Protein AF-A0A1T5F2Q4-F1 (afdb_monomer_lite)

Structure (mmCIF, N/CA/C/O backbone):
data_AF-A0A1T5F2Q4-F1
#
_entry.id   AF-A0A1T5F2Q4-F1
#
loop_
_atom_site.group_PDB
_atom_site.id
_atom_site.type_symbol
_atom_site.label_atom_id
_atom_site.label_alt_id
_atom_site.label_comp_id
_atom_site.label_asym_id
_atom_site.label_entity_id
_atom_site.label_seq_id
_atom_site.pdbx_PDB_ins_code
_atom_site.Cartn_x
_atom_site.Cartn_y
_atom_site.Cartn_z
_atom_site.occupancy
_atom_site.B_iso_or_equiv
_atom_site.auth_seq_id
_atom_site.auth_comp_id
_atom_site.auth_asym_id
_atom_site.auth_atom_id
_atom_site.pdbx_PDB_model_num
ATOM 1 N N . MET A 1 1 ? -13.639 -7.316 -11.086 1.00 86.00 1 MET A N 1
ATOM 2 C CA . MET A 1 1 ? -12.557 -6.828 -10.204 1.00 86.00 1 MET A CA 1
ATOM 3 C C . MET A 1 1 ? -11.264 -6.946 -10.985 1.00 86.00 1 MET A C 1
ATOM 5 O O . MET A 1 1 ? -11.076 -7.978 -11.618 1.00 86.00 1 MET A O 1
ATOM 9 N N . ILE A 1 2 ? -10.449 -5.894 -11.042 1.00 94.12 2 ILE A N 1
ATOM 10 C CA . ILE A 1 2 ? -9.200 -5.897 -11.820 1.00 94.12 2 ILE A CA 1
ATOM 11 C C . ILE A 1 2 ? -8.154 -6.670 -11.023 1.00 94.12 2 ILE A C 1
ATOM 13 O O . ILE A 1 2 ? -7.828 -6.261 -9.924 1.00 94.12 2 ILE A O 1
ATOM 17 N N . THR A 1 3 ? -7.625 -7.772 -11.545 1.00 97.88 3 THR A N 1
ATOM 18 C CA . THR A 1 3 ? -6.619 -8.584 -10.830 1.00 97.88 3 THR A CA 1
ATOM 19 C C . THR A 1 3 ? -5.196 -8.347 -11.320 1.00 97.88 3 THR A C 1
ATOM 21 O O . THR A 1 3 ? -4.250 -8.806 -10.692 1.00 97.88 3 THR A O 1
ATOM 24 N N . SER A 1 4 ? -5.037 -7.655 -12.447 1.00 97.94 4 SER A N 1
ATOM 25 C CA . SER A 1 4 ? -3.752 -7.254 -13.014 1.00 97.94 4 SER A CA 1
ATOM 26 C C . SER A 1 4 ? -3.949 -6.175 -14.082 1.00 97.94 4 SER A C 1
ATOM 28 O O . SER A 1 4 ? -5.055 -5.980 -14.592 1.00 97.94 4 SER A O 1
ATOM 30 N N . ALA A 1 5 ? -2.876 -5.467 -14.427 1.00 97.38 5 ALA A N 1
ATOM 31 C CA . ALA A 1 5 ? -2.838 -4.498 -15.514 1.00 97.38 5 ALA A CA 1
ATOM 32 C C . ALA A 1 5 ? -1.461 -4.496 -16.194 1.00 97.38 5 ALA A C 1
ATOM 34 O O . ALA A 1 5 ? -0.425 -4.551 -15.530 1.00 97.38 5 ALA A O 1
ATOM 35 N N . ASN A 1 6 ? -1.452 -4.391 -17.523 1.00 96.81 6 ASN A N 1
ATOM 36 C CA . ASN A 1 6 ? -0.228 -4.258 -18.310 1.00 96.81 6 ASN A CA 1
ATOM 37 C C . ASN A 1 6 ? 0.036 -2.790 -18.646 1.00 96.81 6 ASN A C 1
ATOM 39 O O . ASN A 1 6 ? -0.894 -2.045 -18.956 1.00 96.81 6 ASN A O 1
ATOM 43 N N . TYR A 1 7 ? 1.310 -2.408 -18.655 1.00 97.00 7 TYR A N 1
ATOM 44 C CA . TYR A 1 7 ? 1.752 -1.150 -19.241 1.00 97.00 7 TYR A CA 1
ATOM 45 C C . TYR A 1 7 ? 2.145 -1.390 -20.699 1.00 97.00 7 TYR A C 1
ATOM 47 O O . TYR A 1 7 ? 2.853 -2.357 -20.986 1.00 97.00 7 TYR A O 1
ATOM 55 N N . LEU A 1 8 ? 1.676 -0.540 -21.615 1.00 96.81 8 LEU A N 1
ATOM 56 C CA . LEU A 1 8 ? 2.046 -0.617 -23.026 1.00 96.81 8 LEU A CA 1
ATOM 57 C C . LEU A 1 8 ? 3.053 0.479 -23.361 1.00 96.81 8 LEU A C 1
ATOM 59 O O . LEU A 1 8 ? 2.794 1.659 -23.141 1.00 96.81 8 LEU A O 1
ATOM 63 N N . GLU A 1 9 ? 4.166 0.083 -23.958 1.00 95.81 9 GLU A N 1
ATOM 64 C CA . GLU A 1 9 ? 5.194 0.970 -24.483 1.00 95.81 9 GLU A CA 1
ATOM 65 C C . GLU A 1 9 ? 5.284 0.732 -25.990 1.00 95.81 9 GLU A C 1
ATOM 67 O O . GLU A 1 9 ? 5.532 -0.386 -26.439 1.00 95.81 9 GLU A O 1
ATOM 72 N N . ASN A 1 10 ? 4.978 1.761 -26.787 1.00 95.75 10 ASN A N 1
ATOM 73 C CA . ASN A 1 10 ? 4.864 1.653 -28.249 1.00 95.75 10 ASN A CA 1
ATOM 74 C C . ASN A 1 10 ? 3.917 0.526 -28.714 1.00 95.75 10 ASN A C 1
ATOM 76 O O . ASN A 1 10 ? 4.163 -0.142 -29.715 1.00 95.75 10 ASN A O 1
ATOM 80 N N . GLY A 1 11 ? 2.832 0.302 -27.965 1.00 95.56 11 GLY A N 1
ATOM 81 C CA . GLY A 1 11 ? 1.827 -0.721 -28.269 1.00 95.56 11 GLY A CA 1
ATOM 82 C C . GLY A 1 11 ? 2.195 -2.146 -27.841 1.00 95.56 11 GLY A C 1
ATOM 83 O O . GLY A 1 11 ? 1.397 -3.055 -28.057 1.00 95.56 11 GLY A O 1
ATOM 84 N N . LEU A 1 12 ? 3.353 -2.355 -27.208 1.00 97.00 12 LEU A N 1
ATOM 85 C CA . LEU A 1 12 ? 3.793 -3.659 -26.709 1.00 97.00 12 LEU A CA 1
ATOM 86 C C . LEU A 1 12 ? 3.781 -3.698 -25.182 1.00 97.00 12 LEU A C 1
ATOM 88 O O . LEU A 1 12 ? 4.095 -2.709 -24.524 1.00 97.00 12 LEU A O 1
ATOM 92 N N . ALA A 1 13 ? 3.431 -4.852 -24.613 1.00 96.38 13 ALA A N 1
ATOM 93 C CA . ALA A 1 13 ? 3.464 -5.043 -23.169 1.00 96.38 13 ALA A CA 1
ATOM 94 C C . ALA A 1 13 ? 4.893 -4.884 -22.632 1.00 96.38 13 ALA A C 1
ATOM 96 O O . ALA A 1 13 ? 5.833 -5.507 -23.124 1.00 96.38 13 ALA A O 1
ATOM 97 N N . SER A 1 14 ? 5.029 -4.062 -21.600 1.00 96.88 14 SER A N 1
ATOM 98 C CA . SER A 1 14 ? 6.282 -3.738 -20.932 1.00 96.88 14 SER A CA 1
ATOM 99 C C . SER A 1 14 ? 6.152 -3.996 -19.433 1.00 96.88 14 SER A C 1
ATOM 101 O O . SER A 1 14 ? 5.071 -3.911 -18.843 1.00 96.88 14 SER A O 1
ATOM 103 N N . ASN A 1 15 ? 7.279 -4.318 -18.801 1.00 96.12 15 ASN A N 1
ATOM 104 C CA . ASN A 1 15 ? 7.347 -4.545 -17.361 1.00 96.12 15 ASN A CA 1
ATOM 105 C C . ASN A 1 15 ? 7.472 -3.242 -16.554 1.00 96.12 15 ASN A C 1
ATOM 107 O O . ASN A 1 15 ? 7.348 -3.293 -15.336 1.00 96.12 15 ASN A O 1
ATOM 111 N N . ASN A 1 16 ? 7.698 -2.094 -17.200 1.00 95.06 16 ASN A N 1
ATOM 112 C CA . ASN A 1 16 ? 8.140 -0.873 -16.522 1.00 95.06 16 ASN A CA 1
ATOM 113 C C . ASN A 1 16 ? 7.153 -0.352 -15.464 1.00 95.06 16 ASN A C 1
ATOM 115 O O . ASN A 1 16 ? 7.565 0.124 -14.415 1.00 95.06 16 ASN A O 1
ATOM 119 N N . TYR A 1 17 ? 5.852 -0.490 -15.710 1.00 96.62 17 TYR A N 1
ATOM 120 C CA . TYR A 1 17 ? 4.809 0.039 -14.824 1.00 96.62 17 TYR A CA 1
ATOM 121 C C . TYR A 1 17 ? 3.608 -0.901 -14.705 1.00 96.62 17 TYR A C 1
ATOM 123 O O . TYR A 1 17 ? 2.463 -0.470 -14.557 1.00 96.62 17 TYR A O 1
ATOM 131 N N . LYS A 1 18 ? 3.840 -2.207 -14.859 1.00 97.81 18 LYS A N 1
ATOM 132 C CA . LYS A 1 18 ? 2.765 -3.198 -14.772 1.00 97.81 18 LYS A CA 1
ATOM 133 C C . LYS A 1 18 ? 2.275 -3.364 -13.329 1.00 97.81 18 LYS A C 1
ATOM 135 O O . LYS A 1 18 ? 3.002 -3.129 -12.366 1.00 97.81 18 LYS A O 1
ATOM 140 N N . VAL A 1 19 ? 1.052 -3.859 -13.198 1.00 98.25 19 VAL A N 1
ATOM 141 C CA . VAL A 1 19 ? 0.456 -4.312 -11.939 1.00 98.25 19 VAL A CA 1
ATOM 142 C C . VAL A 1 19 ? 0.208 -5.809 -12.093 1.00 98.25 19 VAL A C 1
ATOM 144 O O . VAL A 1 19 ? -0.820 -6.199 -12.649 1.00 98.25 19 VAL A O 1
ATOM 147 N N . PRO A 1 20 ? 1.163 -6.675 -11.720 1.00 97.81 20 PRO A N 1
ATOM 148 C CA . PRO A 1 20 ? 1.046 -8.100 -12.009 1.00 97.81 20 PRO A CA 1
ATOM 149 C C . PRO A 1 20 ? -0.021 -8.798 -11.160 1.00 97.81 20 PRO A C 1
ATOM 151 O O . PRO A 1 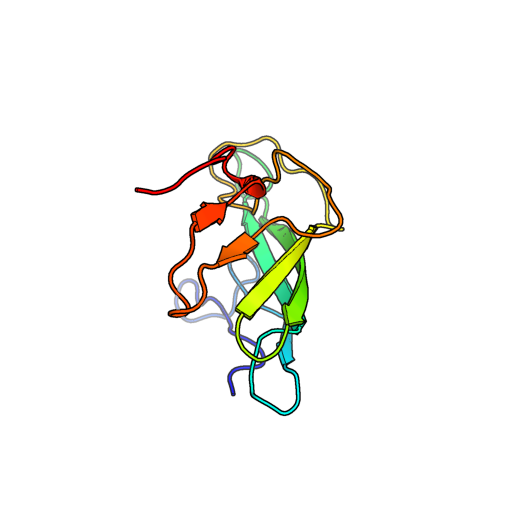20 ? -0.544 -9.820 -11.600 1.00 97.81 20 PRO A O 1
ATOM 154 N N . SER A 1 21 ? -0.352 -8.269 -9.976 1.00 98.12 21 SER A N 1
ATOM 155 C CA . SER A 1 21 ? -1.291 -8.912 -9.057 1.00 98.12 21 SER A CA 1
ATOM 156 C C . SER A 1 21 ? -2.035 -7.912 -8.174 1.00 98.12 21 SER A C 1
ATOM 158 O O . SER A 1 21 ? -1.427 -7.056 -7.529 1.00 98.12 21 SER A O 1
ATOM 160 N N . ILE A 1 22 ? -3.356 -8.076 -8.115 1.00 98.69 22 ILE A N 1
ATOM 161 C CA . ILE A 1 22 ? -4.251 -7.492 -7.118 1.00 98.69 22 ILE A CA 1
ATOM 162 C C . ILE A 1 22 ? -5.163 -8.606 -6.607 1.00 98.69 22 ILE A C 1
ATOM 164 O O . ILE A 1 22 ? -5.801 -9.308 -7.399 1.00 98.69 22 ILE A O 1
ATOM 168 N N . THR A 1 23 ? -5.257 -8.756 -5.289 1.00 98.50 23 THR A N 1
ATOM 169 C CA . THR A 1 23 ? -6.214 -9.672 -4.659 1.00 98.50 23 THR A CA 1
ATOM 170 C C . THR A 1 23 ? -7.215 -8.909 -3.814 1.00 98.50 23 THR A C 1
ATOM 172 O O . THR A 1 23 ? -6.943 -7.796 -3.366 1.00 98.50 23 THR A O 1
ATOM 175 N N . TYR A 1 24 ? -8.379 -9.515 -3.593 1.00 98.44 24 TYR A N 1
ATOM 176 C CA . TYR A 1 24 ? -9.483 -8.891 -2.878 1.00 98.44 24 TYR A CA 1
ATOM 177 C C . TYR A 1 24 ? -10.080 -9.831 -1.836 1.00 98.44 24 TYR A C 1
ATOM 179 O O . TYR A 1 24 ? -10.000 -11.057 -1.964 1.00 98.44 24 TYR A O 1
ATOM 187 N N . ASP A 1 25 ? -10.701 -9.258 -0.811 1.00 96.94 25 ASP A N 1
ATOM 188 C CA . ASP A 1 25 ? -11.591 -9.990 0.080 1.00 96.94 25 ASP A CA 1
ATOM 189 C C . ASP A 1 25 ? -12.983 -10.188 -0.562 1.00 96.94 25 ASP A C 1
ATOM 191 O O . ASP A 1 25 ? -13.239 -9.796 -1.703 1.00 96.94 25 ASP A O 1
ATOM 195 N N . LYS A 1 26 ? -13.904 -10.825 0.171 1.00 95.31 26 LYS A N 1
ATOM 196 C CA . LYS A 1 26 ? -15.272 -11.085 -0.313 1.00 95.31 26 LYS A CA 1
ATOM 197 C C . LYS A 1 26 ? -16.155 -9.831 -0.381 1.00 95.31 26 LYS A C 1
ATOM 199 O O . LYS A 1 26 ? -17.183 -9.877 -1.050 1.00 95.31 26 LYS A O 1
ATOM 204 N N . HIS A 1 27 ? -15.779 -8.750 0.301 1.00 94.81 27 HIS A N 1
ATOM 205 C CA . HIS A 1 27 ? -16.461 -7.451 0.243 1.00 94.81 27 HIS A CA 1
ATOM 206 C C . HIS A 1 27 ? -15.910 -6.563 -0.879 1.00 94.81 27 HIS A C 1
ATOM 208 O O . HIS A 1 27 ? -16.529 -5.571 -1.251 1.00 94.81 27 HIS A O 1
ATOM 214 N N . GLY A 1 28 ? -14.779 -6.959 -1.456 1.00 96.69 28 GLY A N 1
ATOM 215 C CA . GLY A 1 28 ? -14.116 -6.296 -2.555 1.00 96.69 28 GLY A CA 1
ATOM 216 C C . GLY A 1 28 ? -13.063 -5.272 -2.147 1.00 96.69 28 GLY A C 1
ATOM 217 O O . GLY A 1 28 ? -12.615 -4.497 -2.990 1.00 96.69 28 GLY A O 1
ATOM 218 N N . ASN A 1 29 ? -12.623 -5.298 -0.891 1.00 98.25 29 ASN A N 1
ATOM 219 C CA . ASN A 1 29 ? -11.462 -4.534 -0.451 1.00 98.25 29 ASN A CA 1
ATOM 220 C C . ASN A 1 29 ? -10.183 -5.206 -0.957 1.00 98.25 29 ASN A C 1
ATOM 222 O O . ASN A 1 29 ? -10.116 -6.435 -1.027 1.00 98.25 29 ASN A O 1
ATOM 226 N N . ILE A 1 30 ? -9.162 -4.422 -1.309 1.00 98.12 30 ILE A N 1
ATOM 227 C CA . ILE A 1 30 ? -7.868 -4.969 -1.740 1.00 98.12 30 ILE A CA 1
ATOM 228 C C . ILE A 1 30 ? -7.195 -5.648 -0.542 1.00 98.12 30 ILE A C 1
ATOM 230 O O . ILE A 1 30 ? -7.140 -5.082 0.542 1.00 98.12 30 ILE A O 1
ATOM 234 N N . LYS A 1 31 ? -6.666 -6.857 -0.737 1.00 98.00 31 LYS A N 1
ATOM 235 C CA . LYS A 1 31 ? -5.874 -7.588 0.264 1.00 98.00 31 LYS A CA 1
ATOM 236 C C . LYS A 1 31 ? -4.384 -7.545 -0.023 1.00 98.00 31 LYS A C 1
ATOM 238 O O . LYS A 1 31 ? -3.589 -7.442 0.902 1.00 98.00 31 LYS A O 1
ATOM 243 N N . SER A 1 32 ? -4.009 -7.657 -1.292 1.00 98.31 32 SER A N 1
ATOM 244 C CA . SER A 1 32 ? -2.619 -7.552 -1.714 1.00 98.31 32 SER A CA 1
ATOM 245 C C . SER A 1 32 ? -2.510 -6.819 -3.039 1.00 98.31 32 SER A C 1
ATOM 247 O O . SER A 1 32 ? -3.393 -6.944 -3.892 1.00 98.31 32 SER A O 1
ATOM 249 N N . LEU A 1 33 ? -1.419 -6.084 -3.212 1.00 98.38 33 LEU A N 1
ATOM 250 C CA . LEU A 1 33 ? -1.106 -5.340 -4.425 1.00 98.38 33 LEU A CA 1
ATOM 251 C C . LEU A 1 33 ? 0.396 -5.418 -4.684 1.00 98.38 33 LEU A C 1
ATOM 253 O O . LEU A 1 33 ? 1.186 -5.045 -3.826 1.00 98.38 33 LEU A O 1
ATOM 257 N N . GLU A 1 34 ? 0.774 -5.844 -5.884 1.00 98.44 34 GLU A N 1
ATOM 258 C CA . GLU A 1 34 ? 2.133 -5.664 -6.388 1.00 98.44 34 GLU A CA 1
ATOM 259 C C . GLU A 1 34 ? 2.109 -4.631 -7.517 1.00 98.44 34 GLU A C 1
ATOM 261 O O . GLU A 1 34 ? 1.307 -4.754 -8.448 1.00 98.44 34 GLU A O 1
ATOM 266 N N . ARG A 1 35 ? 2.980 -3.618 -7.461 1.00 97.75 35 ARG A N 1
ATOM 267 C CA . ARG A 1 35 ? 3.171 -2.644 -8.550 1.00 97.75 35 ARG A CA 1
ATOM 268 C C . ARG A 1 35 ? 4.632 -2.548 -8.938 1.00 97.75 35 ARG A C 1
ATOM 270 O O . ARG A 1 35 ? 5.516 -2.563 -8.085 1.00 97.75 35 ARG A O 1
ATOM 277 N N . TRP A 1 36 ? 4.874 -2.418 -10.237 1.00 97.88 36 TRP A N 1
ATOM 278 C CA . TRP A 1 36 ? 6.205 -2.185 -10.779 1.00 97.88 36 TRP A CA 1
ATOM 279 C C . TRP A 1 36 ? 6.400 -0.708 -11.120 1.00 97.88 36 TRP A C 1
ATOM 281 O O . TRP A 1 36 ? 5.453 -0.004 -11.473 1.00 97.88 36 TRP A O 1
ATOM 291 N N . GLY A 1 37 ? 7.639 -0.251 -10.995 1.00 96.94 37 GLY A N 1
ATOM 292 C CA . GLY A 1 37 ? 8.047 1.131 -11.208 1.00 96.94 37 GLY A CA 1
ATOM 293 C C . GLY A 1 37 ? 9.567 1.254 -11.273 1.00 96.94 37 GLY A C 1
ATOM 294 O O . GLY A 1 37 ? 10.283 0.250 -11.327 1.00 96.94 37 GLY A O 1
ATOM 295 N N . LYS A 1 38 ? 10.075 2.491 -11.298 1.00 96.81 38 LYS A N 1
ATOM 296 C CA . LYS A 1 38 ? 11.521 2.741 -11.335 1.00 96.81 38 LYS A CA 1
ATOM 297 C C . LYS A 1 38 ? 12.175 2.357 -10.011 1.00 96.81 38 LYS A C 1
ATOM 299 O O . LYS A 1 38 ? 11.697 2.750 -8.952 1.00 96.81 38 LYS A O 1
ATOM 304 N N . THR A 1 39 ? 13.312 1.670 -10.084 1.00 96.44 39 THR A N 1
ATOM 305 C CA . THR A 1 39 ? 14.129 1.310 -8.909 1.00 96.44 39 THR A CA 1
ATOM 306 C C . THR A 1 39 ? 15.504 1.974 -8.882 1.00 96.44 39 THR A C 1
ATOM 308 O O . THR A 1 39 ? 16.214 1.901 -7.881 1.00 96.44 39 THR A O 1
ATOM 311 N N . SER A 1 40 ? 15.879 2.661 -9.962 1.00 95.56 40 SER A N 1
ATOM 312 C CA . SER A 1 40 ? 17.072 3.504 -10.050 1.00 95.56 40 SER A CA 1
ATOM 313 C C . SER A 1 40 ? 16.775 4.768 -10.867 1.00 95.56 40 SER A C 1
ATOM 315 O O . SER A 1 40 ? 15.797 4.810 -11.614 1.00 95.56 40 SER A O 1
ATOM 317 N N . SER A 1 41 ? 17.630 5.793 -10.773 1.00 90.06 41 SER A N 1
ATOM 318 C CA . SER A 1 41 ? 17.518 7.001 -11.612 1.00 90.06 41 SER A CA 1
ATOM 319 C C . SER A 1 41 ? 17.700 6.710 -13.113 1.00 90.06 41 SER A C 1
ATOM 321 O O . SER A 1 41 ? 17.415 7.563 -13.951 1.00 90.06 41 SER A O 1
ATOM 323 N N . GLY A 1 42 ? 18.177 5.510 -13.464 1.00 89.25 42 GLY A N 1
ATOM 324 C CA . GLY A 1 42 ? 18.279 5.024 -14.837 1.00 89.25 42 GLY A CA 1
ATOM 325 C C . GLY A 1 42 ? 16.982 4.392 -15.357 1.00 89.25 42 GLY A C 1
ATOM 326 O O . GLY A 1 42 ? 15.878 4.673 -14.896 1.00 89.25 42 GLY A O 1
ATOM 327 N N . SER A 1 43 ? 17.122 3.512 -16.351 1.00 90.88 43 SER A N 1
ATOM 328 C CA . SER A 1 43 ? 16.004 2.761 -16.952 1.00 90.88 43 SER A CA 1
ATOM 329 C C . SER A 1 43 ? 15.869 1.366 -16.336 1.00 90.88 43 SER A C 1
ATOM 331 O O . SER A 1 43 ? 15.807 0.367 -17.049 1.00 90.88 43 SER A O 1
ATOM 333 N N . THR A 1 44 ? 15.896 1.281 -15.004 1.00 95.94 44 THR A N 1
ATOM 334 C CA . THR A 1 44 ? 15.705 0.018 -14.278 1.00 95.94 44 THR A CA 1
ATOM 335 C C . THR A 1 44 ? 14.327 -0.005 -13.641 1.00 95.94 44 THR A C 1
ATOM 337 O O . THR A 1 44 ? 13.968 0.915 -12.905 1.00 95.94 44 THR A O 1
ATOM 340 N N . PHE A 1 45 ? 13.587 -1.079 -13.906 1.00 96.81 45 PHE A N 1
ATOM 341 C CA . PHE A 1 45 ? 12.234 -1.274 -13.412 1.00 96.81 45 PHE A CA 1
ATOM 342 C C . PHE A 1 45 ? 12.087 -2.636 -12.751 1.00 96.81 45 PHE A C 1
ATOM 344 O O . PHE A 1 45 ? 12.548 -3.646 -13.285 1.00 96.81 45 PHE A O 1
ATOM 351 N N . ALA A 1 46 ? 11.438 -2.653 -11.596 1.00 97.25 46 ALA A N 1
ATOM 352 C CA . ALA A 1 46 ? 11.078 -3.862 -10.865 1.00 97.25 46 ALA A CA 1
ATOM 353 C C . ALA A 1 46 ? 9.885 -3.553 -9.948 1.00 97.25 46 ALA A C 1
ATOM 355 O O . ALA A 1 46 ? 9.303 -2.471 -10.041 1.00 97.25 46 ALA A O 1
ATOM 356 N N . ALA A 1 47 ? 9.520 -4.492 -9.074 1.00 97.44 47 ALA A N 1
ATOM 357 C CA . ALA A 1 47 ? 8.534 -4.236 -8.031 1.00 97.44 47 ALA A CA 1
ATOM 358 C C . ALA A 1 47 ? 8.995 -3.070 -7.139 1.00 97.44 47 ALA A C 1
ATOM 360 O O . ALA A 1 47 ? 10.120 -3.077 -6.635 1.00 97.44 47 ALA A O 1
ATOM 361 N N . VAL A 1 48 ? 8.123 -2.076 -6.987 1.00 97.31 48 VAL A N 1
ATOM 362 C CA . VAL A 1 48 ? 8.307 -0.930 -6.087 1.00 97.31 48 VAL A CA 1
ATOM 363 C C . VAL A 1 48 ? 7.328 -0.993 -4.916 1.00 97.31 48 VAL A C 1
ATOM 365 O O . VAL A 1 48 ? 7.658 -0.514 -3.846 1.00 97.31 48 VAL A O 1
ATOM 368 N N . ASP A 1 49 ? 6.180 -1.653 -5.101 1.00 97.94 49 ASP A N 1
ATOM 369 C CA . ASP A 1 49 ? 5.224 -1.964 -4.037 1.00 97.94 49 ASP A CA 1
ATOM 370 C C . ASP A 1 49 ? 4.942 -3.464 -4.006 1.00 97.94 49 ASP A C 1
ATOM 372 O O . ASP A 1 49 ? 4.640 -4.058 -5.049 1.00 97.94 49 ASP A O 1
ATOM 376 N N . VAL A 1 50 ? 4.970 -4.050 -2.814 1.00 98.06 50 VAL A N 1
ATOM 377 C CA . VAL A 1 50 ? 4.507 -5.402 -2.487 1.00 98.06 50 VAL A CA 1
ATOM 378 C C . VAL A 1 50 ? 3.725 -5.310 -1.175 1.00 98.06 50 VAL A C 1
ATOM 380 O O . VAL A 1 50 ? 4.211 -5.623 -0.080 1.00 98.06 50 VAL A O 1
ATOM 383 N N . LEU A 1 51 ? 2.481 -4.852 -1.312 1.00 98.06 51 LEU A N 1
ATOM 384 C CA . LEU A 1 51 ? 1.627 -4.431 -0.210 1.00 98.06 51 LEU A CA 1
ATOM 385 C C . LEU A 1 51 ? 0.682 -5.544 0.226 1.00 98.06 51 LEU A C 1
ATOM 387 O O . LEU A 1 51 ? 0.027 -6.180 -0.604 1.00 98.06 51 LEU A O 1
ATOM 391 N N . THR A 1 52 ? 0.535 -5.699 1.539 1.00 97.81 52 THR A N 1
ATOM 392 C CA . THR A 1 52 ? -0.561 -6.427 2.186 1.00 97.81 52 THR A CA 1
ATOM 393 C C . THR A 1 52 ? -1.409 -5.441 2.978 1.00 97.81 52 THR A C 1
ATOM 395 O O . THR A 1 52 ? -0.882 -4.649 3.752 1.00 97.81 52 THR A O 1
ATOM 398 N N . MET A 1 53 ? -2.722 -5.477 2.773 1.00 98.06 53 MET A N 1
ATOM 399 C CA . MET A 1 53 ? -3.666 -4.526 3.352 1.00 98.06 53 MET A CA 1
ATOM 400 C C . MET A 1 53 ? -4.675 -5.261 4.223 1.00 98.06 53 MET A C 1
ATOM 402 O O . MET A 1 53 ? -5.358 -6.181 3.760 1.00 98.06 53 MET A O 1
ATOM 406 N N . GLU A 1 54 ? -4.811 -4.827 5.469 1.00 97.94 54 GLU A N 1
ATOM 407 C CA . GLU A 1 54 ? -5.849 -5.327 6.366 1.00 97.94 54 GLU A CA 1
ATOM 408 C C . GLU A 1 54 ? -6.959 -4.298 6.515 1.00 97.94 54 GLU A C 1
ATOM 410 O O . GLU A 1 54 ? -6.717 -3.091 6.543 1.00 97.94 54 GLU A O 1
ATOM 415 N N . HIS A 1 55 ? -8.190 -4.789 6.614 1.00 97.94 55 HIS A N 1
ATOM 416 C CA . HIS A 1 55 ? -9.382 -3.962 6.719 1.00 97.94 55 HIS A CA 1
ATOM 417 C C . HIS A 1 55 ? -10.222 -4.392 7.921 1.00 97.94 55 HIS A C 1
ATOM 419 O O . HIS A 1 55 ? -10.299 -5.578 8.251 1.00 97.94 55 HIS A O 1
ATOM 425 N N . GLU A 1 56 ? -10.891 -3.429 8.545 1.00 96.69 56 GLU A N 1
ATOM 426 C CA . GLU A 1 56 ? -11.966 -3.653 9.507 1.00 96.69 56 GLU A CA 1
ATOM 427 C C . GLU A 1 56 ? -13.290 -3.240 8.849 1.00 96.69 56 GLU A C 1
ATOM 429 O O . GLU A 1 56 ? -13.560 -2.063 8.612 1.00 96.69 56 GLU A O 1
ATOM 434 N N . GLY A 1 57 ? -14.094 -4.226 8.437 1.00 95.25 57 GLY A N 1
ATOM 435 C CA . GLY A 1 57 ? -15.191 -3.971 7.499 1.00 95.25 57 GLY A CA 1
ATOM 436 C C . GLY A 1 57 ? -14.648 -3.462 6.157 1.00 95.25 57 GLY A C 1
ATOM 437 O O . GLY A 1 57 ? -13.859 -4.152 5.522 1.00 95.25 57 GLY A O 1
ATOM 438 N N . ASN A 1 58 ? -15.051 -2.255 5.748 1.00 95.25 58 ASN A N 1
ATOM 439 C CA . ASN A 1 58 ? -14.553 -1.577 4.537 1.00 95.25 58 ASN A CA 1
ATOM 440 C C . ASN A 1 58 ? -13.577 -0.428 4.853 1.00 95.25 58 ASN A C 1
ATOM 442 O O . ASN A 1 58 ? -13.313 0.420 4.004 1.00 95.25 58 ASN A O 1
ATOM 446 N N . GLN A 1 59 ? -13.074 -0.360 6.087 1.00 97.44 59 GLN A N 1
ATOM 447 C CA . GLN A 1 59 ? -12.081 0.626 6.499 1.00 97.44 59 GLN A CA 1
ATOM 448 C C . GLN A 1 59 ? -10.694 -0.004 6.447 1.00 97.44 59 GLN A C 1
ATOM 450 O O . GLN A 1 59 ? -10.436 -0.987 7.138 1.00 97.44 59 GLN A O 1
ATOM 455 N N . LEU A 1 60 ? -9.798 0.559 5.636 1.00 98.06 60 LEU A N 1
ATOM 456 C CA . LEU A 1 60 ? -8.386 0.177 5.629 1.00 98.06 60 LEU A CA 1
ATOM 457 C C . LEU A 1 60 ? -7.798 0.435 7.017 1.00 98.06 60 LEU A C 1
ATOM 459 O O . LEU A 1 60 ? -8.018 1.519 7.547 1.00 98.06 60 LEU A O 1
ATOM 463 N N . LYS A 1 61 ? -7.075 -0.530 7.589 1.00 98.00 61 LYS A N 1
ATOM 464 C CA . LYS A 1 61 ? -6.539 -0.488 8.958 1.00 98.00 61 LYS A CA 1
ATOM 465 C C . LYS A 1 61 ? -5.014 -0.425 8.989 1.00 98.00 61 LYS A C 1
ATOM 467 O O . LYS A 1 61 ? -4.463 0.399 9.721 1.00 98.00 61 LYS A O 1
ATOM 472 N N . THR A 1 62 ? -4.349 -1.262 8.199 1.00 98.12 62 THR A N 1
ATOM 473 C CA . THR A 1 62 ? -2.882 -1.336 8.091 1.00 98.12 62 THR A CA 1
ATOM 474 C C . THR A 1 62 ? -2.466 -1.586 6.646 1.00 98.12 62 THR A C 1
ATOM 476 O O . THR A 1 62 ? -3.224 -2.169 5.859 1.00 98.12 62 THR A O 1
ATOM 479 N N . VAL A 1 63 ? -1.260 -1.139 6.297 1.00 97.81 63 VAL A N 1
ATOM 480 C CA . VAL A 1 63 ? -0.607 -1.447 5.021 1.00 97.81 63 VAL A CA 1
ATOM 481 C C . VAL A 1 63 ? 0.832 -1.869 5.305 1.00 97.81 63 VAL A C 1
ATOM 483 O O . VAL A 1 63 ? 1.669 -1.047 5.664 1.00 97.81 63 VAL A O 1
ATOM 486 N N . ALA A 1 64 ? 1.125 -3.152 5.110 1.00 95.62 64 ALA A N 1
ATOM 487 C CA . ALA A 1 64 ? 2.466 -3.702 5.250 1.00 95.62 64 ALA A CA 1
ATOM 488 C C . ALA A 1 64 ? 3.155 -3.796 3.884 1.00 95.62 64 ALA A C 1
ATOM 490 O O . ALA A 1 64 ? 2.607 -4.393 2.957 1.00 95.62 64 ALA A O 1
ATOM 491 N N . GLU A 1 65 ? 4.366 -3.254 3.776 1.00 95.12 65 GLU A N 1
ATOM 492 C CA . GLU A 1 65 ? 5.230 -3.356 2.594 1.00 95.12 65 GLU A CA 1
ATOM 493 C C . GLU A 1 65 ? 6.324 -4.402 2.845 1.00 95.12 65 GLU A C 1
ATOM 495 O O . GLU A 1 65 ? 7.009 -4.358 3.867 1.00 95.12 65 GLU A O 1
ATOM 500 N N . THR A 1 66 ? 6.473 -5.362 1.930 1.00 92.44 66 THR A N 1
ATOM 501 C CA . THR A 1 66 ? 7.415 -6.499 2.068 1.00 92.44 66 THR A CA 1
ATOM 502 C C . THR A 1 66 ? 8.445 -6.596 0.940 1.00 92.44 66 THR A C 1
ATOM 504 O O . THR A 1 66 ? 9.301 -7.482 0.937 1.00 92.44 66 THR A O 1
ATOM 507 N N . GLY A 1 67 ? 8.367 -5.692 -0.026 1.00 89.31 67 GLY A N 1
ATOM 508 C CA . GLY A 1 67 ? 9.263 -5.529 -1.151 1.00 89.31 67 GLY A CA 1
ATOM 509 C C . GLY A 1 67 ? 10.561 -4.819 -0.781 1.00 89.31 67 GLY A C 1
ATOM 510 O O . GLY A 1 67 ? 10.922 -4.622 0.380 1.00 89.31 67 GLY A O 1
ATOM 511 N N . THR A 1 68 ? 11.322 -4.463 -1.813 1.00 88.06 68 THR A N 1
ATOM 512 C CA . THR A 1 68 ? 12.616 -3.798 -1.632 1.00 88.06 68 THR A CA 1
ATOM 513 C C . THR A 1 68 ? 12.405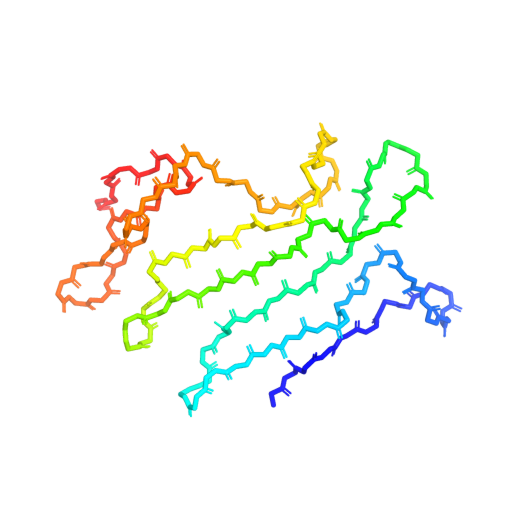 -2.320 -1.330 1.00 88.06 68 THR A C 1
ATOM 515 O O . THR A 1 68 ? 11.670 -1.652 -2.047 1.00 88.06 68 THR A O 1
ATOM 518 N N . ASN A 1 69 ? 13.108 -1.777 -0.333 1.00 91.06 69 ASN A N 1
ATOM 519 C CA . ASN A 1 69 ? 13.090 -0.336 -0.088 1.00 91.06 69 ASN A CA 1
ATOM 520 C C . ASN A 1 69 ? 13.819 0.412 -1.217 1.00 91.06 69 ASN A C 1
ATOM 522 O O . ASN A 1 69 ? 15.050 0.399 -1.298 1.00 91.06 69 ASN A O 1
ATOM 526 N N . VAL A 1 70 ? 13.052 1.067 -2.085 1.00 94.31 70 VAL A N 1
ATOM 527 C CA . VAL A 1 70 ? 13.573 1.851 -3.206 1.00 94.31 70 VAL A CA 1
ATOM 528 C C . VAL A 1 70 ? 13.874 3.283 -2.751 1.00 94.31 70 VAL A C 1
ATOM 530 O O . VAL A 1 70 ? 13.011 3.954 -2.197 1.00 94.31 70 VAL A O 1
ATOM 533 N N . LEU A 1 71 ? 15.096 3.776 -2.973 1.00 94.19 71 LEU A N 1
ATOM 534 C CA . LEU A 1 71 ? 15.564 5.052 -2.395 1.00 94.19 71 LEU A CA 1
ATOM 535 C C . LEU A 1 71 ? 15.502 6.259 -3.345 1.00 94.19 71 LEU A C 1
ATOM 537 O O . LEU A 1 71 ? 15.884 7.362 -2.956 1.00 94.19 71 LEU A O 1
ATOM 541 N N . ILE A 1 72 ? 15.066 6.063 -4.589 1.00 95.31 72 ILE A N 1
ATOM 542 C CA . ILE A 1 72 ? 14.928 7.158 -5.557 1.00 95.31 72 ILE A CA 1
ATOM 543 C C . ILE A 1 72 ? 13.601 7.897 -5.350 1.00 95.31 72 ILE A C 1
ATOM 545 O O . ILE A 1 72 ? 12.641 7.319 -4.852 1.00 95.31 72 ILE A O 1
ATOM 549 N N . LEU A 1 73 ? 13.514 9.163 -5.756 1.00 93.12 73 LEU A N 1
ATOM 550 C CA . LEU A 1 73 ? 12.275 9.941 -5.612 1.00 93.12 73 LEU A CA 1
ATOM 551 C C . LEU A 1 73 ? 11.220 9.550 -6.657 1.00 93.12 73 LEU A C 1
ATOM 553 O O . LEU A 1 73 ? 10.027 9.756 -6.453 1.00 93.12 73 LEU A O 1
ATOM 557 N N . GLU A 1 74 ? 11.660 8.988 -7.780 1.00 94.62 74 GLU A N 1
ATOM 558 C CA . GLU A 1 74 ? 10.827 8.632 -8.926 1.00 94.62 74 GLU A CA 1
ATOM 559 C C . GLU A 1 74 ? 10.154 7.258 -8.798 1.00 94.62 74 GLU A C 1
ATOM 561 O O . GLU A 1 74 ? 9.459 6.837 -9.726 1.00 94.62 74 GLU A O 1
ATOM 566 N N . SER A 1 75 ? 10.370 6.540 -7.693 1.00 94.62 75 SER A N 1
ATOM 567 C CA . SER A 1 75 ? 9.735 5.241 -7.448 1.00 94.62 75 SER A CA 1
ATOM 568 C C . SER A 1 75 ? 8.243 5.382 -7.178 1.00 94.62 75 SER A C 1
ATOM 570 O O . SER A 1 75 ? 7.469 4.536 -7.621 1.00 94.62 75 SER A O 1
ATOM 572 N N . TYR A 1 76 ? 7.842 6.465 -6.498 1.00 92.50 76 TYR A N 1
ATOM 573 C CA . TYR A 1 76 ? 6.462 6.717 -6.067 1.00 92.50 76 TYR A CA 1
ATOM 574 C C . TYR A 1 76 ? 5.807 5.491 -5.400 1.00 92.50 76 TYR A C 1
ATOM 576 O O . TYR A 1 76 ? 4.604 5.248 -5.561 1.00 92.50 76 TYR A O 1
ATOM 584 N N . ASP A 1 77 ? 6.618 4.712 -4.686 1.00 95.44 77 ASP A N 1
ATOM 585 C CA . ASP A 1 77 ? 6.184 3.600 -3.858 1.00 95.44 77 ASP A CA 1
ATOM 586 C C . ASP A 1 77 ? 5.613 4.087 -2.533 1.00 95.44 77 ASP A C 1
ATOM 588 O O . ASP A 1 77 ? 5.799 5.231 -2.099 1.00 95.44 77 ASP A O 1
ATOM 592 N N . PHE A 1 78 ? 4.881 3.196 -1.888 1.00 95.88 78 PHE A N 1
ATOM 593 C CA . PHE A 1 78 ? 4.397 3.386 -0.545 1.00 95.88 78 PHE A CA 1
ATOM 594 C C . PHE A 1 78 ? 5.570 3.527 0.428 1.00 95.88 78 PHE A C 1
ATOM 596 O O . PHE A 1 78 ? 6.478 2.702 0.491 1.00 95.88 78 PHE A O 1
ATOM 603 N N . LYS A 1 79 ? 5.514 4.581 1.242 1.00 91.69 79 LYS A N 1
ATOM 604 C CA . LYS A 1 79 ? 6.430 4.799 2.358 1.00 91.69 79 LYS A CA 1
ATOM 605 C C . LYS A 1 79 ? 5.620 4.805 3.642 1.00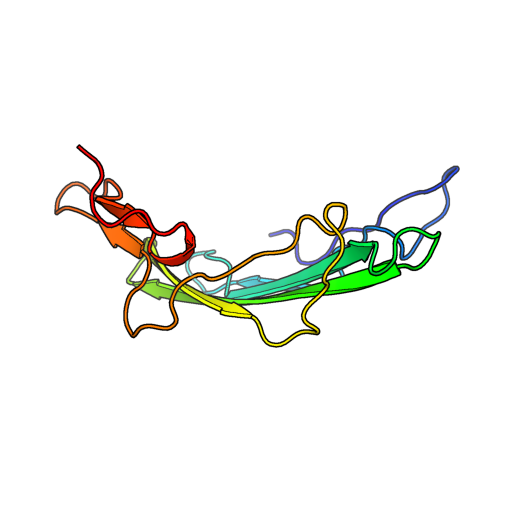 91.69 79 LYS A C 1
ATOM 607 O O . LYS A 1 79 ? 4.676 5.584 3.762 1.00 91.69 79 LYS A O 1
ATOM 612 N N . SER A 1 80 ? 6.010 3.959 4.589 1.00 89.44 80 SER A N 1
ATOM 613 C CA . SER A 1 80 ? 5.465 3.971 5.944 1.00 89.44 80 SER A CA 1
ATOM 614 C C . SER A 1 80 ? 6.391 4.756 6.870 1.00 89.44 80 SER A C 1
ATOM 616 O O . SER A 1 80 ? 7.594 4.495 6.931 1.00 89.44 80 SER A O 1
ATOM 618 N N . TYR A 1 81 ? 5.828 5.711 7.613 1.00 88.56 81 TYR A N 1
ATOM 619 C CA . TYR A 1 81 ? 6.512 6.357 8.740 1.00 88.56 81 TYR A CA 1
ATOM 620 C C . TYR A 1 81 ? 6.310 5.633 10.073 1.00 88.56 81 TYR A C 1
ATOM 622 O O . TYR A 1 81 ? 6.940 6.002 11.068 1.00 88.56 81 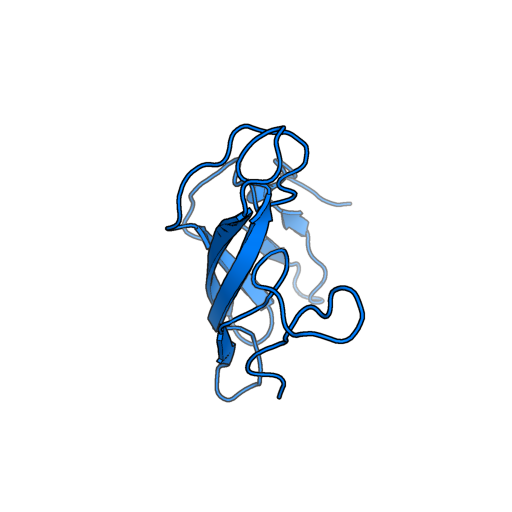TYR A O 1
ATOM 630 N N . LYS A 1 82 ? 5.416 4.643 10.132 1.00 88.00 82 LYS A N 1
ATOM 631 C CA . LYS A 1 82 ? 5.075 3.956 11.371 1.00 88.00 82 LYS A CA 1
ATOM 632 C C . LYS A 1 82 ? 4.482 2.586 11.088 1.00 88.00 82 LYS A C 1
ATOM 634 O O . LYS A 1 82 ? 3.464 2.506 10.423 1.00 88.00 82 LYS A O 1
ATOM 639 N N . ASP A 1 83 ? 5.068 1.573 11.712 1.00 89.69 83 ASP A N 1
ATOM 640 C CA . ASP A 1 83 ? 4.521 0.221 11.795 1.00 89.69 83 ASP A CA 1
ATOM 641 C C . ASP A 1 83 ? 3.746 0.090 13.113 1.00 89.69 83 ASP A C 1
ATOM 643 O O . ASP A 1 83 ? 4.296 0.287 14.207 1.00 89.69 83 ASP A O 1
ATOM 647 N N . SER A 1 84 ? 2.432 -0.116 13.029 1.00 90.50 84 SER A N 1
ATOM 648 C CA . SER A 1 84 ? 1.589 -0.255 14.216 1.00 90.50 84 SER A CA 1
ATOM 649 C C . SER A 1 84 ? 0.346 -1.097 13.967 1.00 90.50 84 SER A C 1
ATOM 651 O O . SER A 1 84 ? -0.109 -1.270 12.847 1.00 90.50 84 SER A O 1
ATOM 653 N N . VAL A 1 85 ? -0.277 -1.558 15.053 1.00 90.31 85 VAL A N 1
ATOM 654 C CA . VAL A 1 85 ? -1.474 -2.419 15.002 1.00 90.31 85 VAL A CA 1
ATOM 655 C C . VAL A 1 85 ? -2.692 -1.769 14.319 1.00 90.31 85 VAL A C 1
ATOM 657 O O . VAL A 1 85 ? -3.633 -2.470 13.949 1.00 90.31 85 VAL A O 1
ATOM 660 N N . ALA A 1 86 ? -2.712 -0.438 14.205 1.00 94.88 86 ALA A N 1
ATOM 661 C CA . ALA A 1 86 ? -3.699 0.327 13.450 1.00 94.88 86 ALA A CA 1
ATOM 662 C C . ALA A 1 86 ? -3.082 1.663 13.011 1.00 94.88 86 ALA A C 1
ATOM 664 O O . ALA A 1 86 ? -2.717 2.494 13.847 1.00 94.88 86 ALA A O 1
ATOM 665 N N . GLU A 1 87 ? -2.985 1.866 11.702 1.00 97.38 87 GLU A N 1
ATOM 666 C CA . GLU A 1 87 ? -2.290 3.001 11.080 1.00 97.38 87 GLU A CA 1
ATOM 667 C C . GLU A 1 87 ? -3.263 4.012 10.480 1.00 97.38 87 GLU A C 1
ATOM 669 O O . GLU A 1 87 ? -2.987 5.212 10.454 1.00 97.38 87 GLU A O 1
ATOM 674 N N . TYR A 1 88 ? -4.426 3.529 10.055 1.00 98.12 88 TYR A N 1
ATOM 675 C CA . TYR A 1 88 ? -5.539 4.327 9.571 1.00 98.12 88 TYR A CA 1
ATOM 676 C C . TYR A 1 88 ? -6.674 4.239 10.586 1.00 98.12 88 TYR A C 1
ATOM 678 O O . TYR A 1 88 ? -7.127 3.149 10.936 1.00 98.12 88 TYR A O 1
ATOM 686 N N . LEU A 1 89 ? -7.107 5.387 11.104 1.00 97.94 89 LEU A N 1
ATOM 687 C CA . LEU A 1 89 ? -8.173 5.458 12.104 1.00 97.94 89 LEU A CA 1
ATOM 688 C C . LEU A 1 89 ? -9.314 6.320 11.588 1.00 97.94 89 LEU A C 1
ATOM 690 O O . LEU A 1 89 ? -9.093 7.263 10.830 1.00 97.94 89 LEU A O 1
ATOM 694 N N . TYR A 1 90 ? -10.524 6.020 12.051 1.00 98.00 90 TYR A N 1
ATOM 695 C CA . TYR A 1 90 ? -11.755 6.667 11.613 1.00 98.00 90 TYR A CA 1
ATOM 696 C C . TYR A 1 90 ? -12.602 7.053 12.824 1.00 98.00 90 TYR A C 1
ATOM 698 O O . TYR A 1 90 ? -12.496 6.452 13.893 1.00 98.00 90 TYR A O 1
ATOM 706 N N . ASN A 1 91 ? -13.429 8.083 12.673 1.00 96.88 91 ASN A N 1
ATOM 707 C CA . ASN A 1 91 ? -14.459 8.404 13.654 1.00 96.88 91 ASN A CA 1
ATOM 708 C C . ASN A 1 91 ? -15.706 7.523 13.448 1.00 96.88 91 ASN A C 1
ATOM 710 O O . ASN A 1 91 ? -15.806 6.773 12.477 1.00 96.88 91 ASN A O 1
ATOM 714 N N . ALA A 1 92 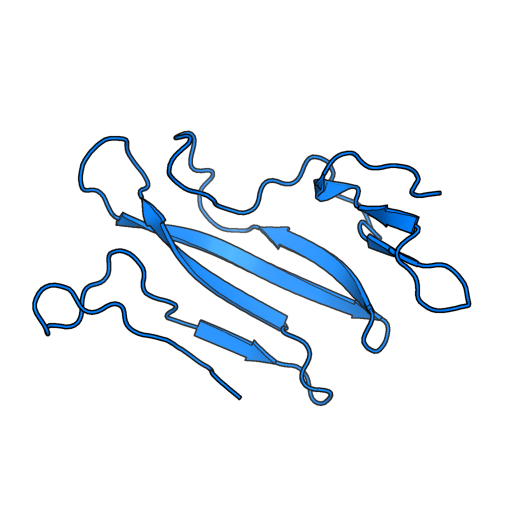? -16.685 7.646 14.347 1.00 96.25 92 ALA A N 1
ATOM 715 C CA . ALA A 1 92 ? -17.919 6.855 14.299 1.00 96.25 92 ALA A CA 1
ATOM 716 C C . ALA A 1 92 ? -18.759 7.078 13.024 1.00 96.25 92 ALA A C 1
ATOM 718 O O . ALA A 1 92 ? -19.556 6.219 12.661 1.00 96.25 92 ALA A O 1
ATOM 719 N N . ASN A 1 93 ? -18.560 8.202 12.329 1.00 96.62 93 ASN A N 1
ATOM 720 C CA . ASN A 1 93 ? -19.231 8.509 11.064 1.00 96.62 93 ASN A CA 1
ATOM 721 C C . ASN A 1 93 ? -18.475 7.947 9.845 1.00 96.62 93 ASN A C 1
ATOM 723 O O . ASN A 1 93 ? -18.919 8.129 8.714 1.00 96.62 93 ASN A O 1
ATOM 727 N N . GLY A 1 94 ? -17.331 7.290 10.057 1.00 96.25 94 GLY A N 1
ATOM 728 C CA . GLY A 1 94 ? -16.515 6.685 9.010 1.00 96.25 94 GLY A CA 1
ATOM 729 C C . GLY A 1 94 ? -15.515 7.626 8.339 1.00 96.25 94 GLY A C 1
ATOM 730 O O . GLY A 1 94 ? -14.841 7.205 7.402 1.00 96.25 94 GLY A O 1
ATOM 731 N N . SER A 1 95 ? -15.369 8.869 8.806 1.00 97.44 95 SER A N 1
ATOM 732 C CA . SER A 1 95 ? -14.337 9.777 8.292 1.00 97.44 95 SER A CA 1
ATOM 733 C C . SER A 1 95 ? -12.976 9.438 8.891 1.00 97.44 95 SER A C 1
ATOM 735 O O . SER A 1 95 ? -12.873 9.229 10.102 1.00 97.44 95 SER A O 1
ATOM 737 N N . MET A 1 96 ? -11.928 9.434 8.065 1.00 97.62 96 MET A N 1
ATOM 738 C CA . MET A 1 96 ? -10.554 9.219 8.522 1.00 97.62 96 MET A CA 1
ATOM 739 C C . MET A 1 96 ? -10.121 10.342 9.473 1.00 97.62 96 MET A C 1
ATOM 741 O O . MET A 1 96 ? -10.300 11.520 9.180 1.00 97.62 96 MET A O 1
ATOM 745 N N . THR A 1 97 ? -9.546 9.967 10.612 1.00 98.25 97 THR A N 1
ATOM 746 C CA . THR A 1 97 ? -9.001 10.873 11.630 1.00 98.25 97 THR A CA 1
ATOM 747 C C . THR A 1 97 ? -7.484 10.791 11.736 1.00 98.25 97 THR A C 1
ATOM 749 O O . THR A 1 97 ? -6.882 11.718 12.273 1.00 98.25 97 THR A O 1
ATOM 752 N N . LYS A 1 98 ? -6.855 9.710 11.252 1.00 97.81 98 LYS A N 1
ATOM 753 C CA . LYS A 1 98 ? -5.393 9.532 11.245 1.00 97.81 98 LYS A CA 1
ATOM 754 C C . LYS A 1 98 ? -4.933 8.738 10.028 1.00 97.81 98 LYS A C 1
ATOM 756 O O . LYS A 1 98 ? -5.609 7.794 9.626 1.00 97.81 98 LYS A O 1
ATOM 761 N N . ASP A 1 99 ? -3.750 9.092 9.539 1.00 97.56 99 ASP A N 1
ATOM 762 C CA . ASP A 1 99 ? -2.943 8.317 8.594 1.00 97.56 99 ASP A CA 1
ATOM 763 C C . ASP A 1 99 ? -1.499 8.345 9.108 1.00 97.56 99 ASP A C 1
ATOM 765 O O . ASP A 1 99 ? -0.717 9.264 8.840 1.00 97.56 99 ASP A O 1
ATOM 769 N N . LEU A 1 100 ? -1.161 7.348 9.921 1.00 97.50 100 LEU A N 1
ATOM 770 C CA . LEU A 1 100 ? 0.143 7.265 10.569 1.00 97.50 100 LEU A CA 1
ATOM 771 C C . LEU A 1 100 ? 1.261 6.934 9.575 1.00 97.50 100 LEU A C 1
ATOM 773 O O . LEU A 1 100 ? 2.399 7.342 9.809 1.00 97.50 100 LEU A O 1
ATOM 777 N N . ASN A 1 101 ? 0.939 6.299 8.444 1.00 95.25 101 ASN A N 1
ATOM 778 C CA . ASN A 1 101 ? 1.890 6.057 7.360 1.00 95.25 101 ASN A CA 1
ATOM 779 C C . ASN A 1 101 ? 2.363 7.362 6.717 1.00 95.25 101 ASN A C 1
ATOM 781 O O . ASN A 1 101 ? 3.483 7.411 6.221 1.00 95.25 101 ASN A O 1
ATOM 785 N N . LYS A 1 102 ? 1.567 8.437 6.802 1.00 94.38 102 LYS A N 1
ATOM 786 C CA . LYS A 1 102 ? 1.937 9.811 6.41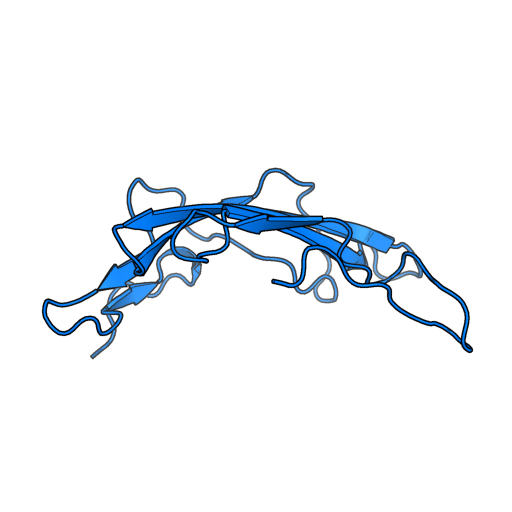1 1.00 94.38 102 LYS A CA 1
ATOM 787 C C . LYS A 1 102 ? 2.374 10.705 7.576 1.00 94.38 102 LYS A C 1
ATOM 789 O O . LYS A 1 102 ? 2.584 11.898 7.379 1.00 94.38 102 LYS A O 1
ATOM 794 N N . GLY A 1 103 ? 2.494 10.164 8.790 1.00 95.44 103 GLY A N 1
ATOM 795 C CA . GLY A 1 103 ? 2.784 10.948 9.994 1.00 95.44 103 GLY A CA 1
ATOM 796 C C . GLY A 1 103 ? 1.624 11.845 10.452 1.00 95.44 103 GLY A C 1
ATOM 797 O O . GLY A 1 103 ? 1.813 12.695 11.320 1.00 95.44 103 GLY A O 1
ATOM 798 N N . ILE A 1 104 ? 0.419 11.665 9.902 1.00 96.69 104 ILE A N 1
ATOM 799 C CA . ILE A 1 104 ? -0.773 12.442 10.248 1.00 96.69 104 ILE A CA 1
ATOM 800 C C . ILE A 1 104 ? -1.425 11.812 11.477 1.00 96.69 104 ILE A C 1
ATOM 802 O O . ILE A 1 104 ? -2.117 10.796 11.401 1.00 96.69 104 ILE A O 1
ATOM 806 N N . THR A 1 105 ? -1.212 12.431 12.634 1.00 96.38 105 THR A N 1
ATOM 807 C CA . THR A 1 105 ? -1.725 11.932 13.917 1.00 96.38 105 THR A CA 1
ATOM 808 C C . THR A 1 105 ? -3.124 12.432 14.270 1.00 96.38 105 THR A C 1
ATOM 810 O O . THR A 1 105 ? -3.703 11.928 15.234 1.00 96.38 105 THR A O 1
ATOM 813 N N . GLU A 1 106 ? -3.646 13.421 13.539 1.00 96.94 106 GLU A N 1
ATOM 814 C CA . GLU A 1 106 ? -4.981 14.001 13.714 1.00 96.94 106 GLU A CA 1
ATOM 815 C C . GLU A 1 106 ? -5.422 14.731 12.430 1.00 96.94 106 GLU A C 1
ATOM 817 O O . GLU A 1 106 ? -4.643 15.486 11.847 1.00 96.94 106 GLU A O 1
ATOM 822 N N . ILE A 1 107 ? -6.672 14.525 12.014 1.00 96.06 107 ILE A N 1
ATOM 823 C CA . ILE A 1 107 ? -7.373 15.250 10.946 1.00 96.06 107 ILE A CA 1
ATOM 824 C C . ILE A 1 107 ? -8.601 15.902 11.591 1.00 96.06 107 ILE A C 1
ATOM 826 O O . ILE A 1 107 ? -9.341 15.224 12.310 1.00 96.06 107 ILE A O 1
ATOM 830 N N . LYS A 1 108 ? -8.781 17.207 11.364 1.00 85.88 108 LYS A N 1
ATOM 831 C CA . LYS A 1 108 ? -9.843 18.034 11.954 1.00 85.88 108 LYS A CA 1
ATOM 832 C C . LYS A 1 108 ? -10.835 18.498 10.904 1.00 85.88 108 LYS A C 1
ATOM 834 O O . LYS A 1 108 ? -10.375 18.806 9.782 1.00 85.88 108 LYS A O 1
#

Radius of gyration: 15.71 Å; chains: 1; bounding box: 38×29×43 Å

Foldseek 3Di:
DDFWAFDDDVNDTDQAWIWHGWDADPLGATQWTWTKHDQDPDSDIDTLFTWGWDDDRNHTFDIDGDDDPRDDPRSPHQAAPDDDPGQWDADPVRHTQGHNRVPGPGDD

Secondary structure (DSSP, 8-state):
----EEEEETTEEEEEEEE-EEEE-TTS-EEEEEEEEESSSSS-EEEEEEEEEEEETTEEEEEEE-S----SGGG-----S---S-SEEE-TTS-EEEEGGGTB----

Organism: NCBI:txid1037355

pLDDT: mean 95.69, std 2.96, range [85.88, 98.69]

Sequence (108 aa):
MITSANYLENGLASNNYKVPSITYDKHGNIKSLERWGKTSSGSTFAAVDVLTMEHEGNQLKTVAETGTNVLILESYDFKSYKDSVAEYLYNANGSMTKDLNKGITEIK